Protein AF-F6G4R6-F1 (afdb_monomer_lite)

pLDDT: mean 83.13, std 18.15, range [35.03, 97.25]

Foldseek 3Di:
DDDDDDDQDDCPDDLQPDKWKWADVVQQKIWIQDNVVRFIWIAHAQGDIDDRDDPPDPVVVVRSVPTDIDDPVDVVVGHHHDPVVVPD

Structure (mmCIF, N/CA/C/O backbone):
data_AF-F6G4R6-F1
#
_entry.id   AF-F6G4R6-F1
#
loop_
_atom_site.group_PDB
_atom_site.id
_atom_site.type_symbol
_atom_site.label_atom_id
_atom_site.label_alt_id
_atom_site.label_comp_id
_atom_site.label_asym_id
_atom_site.label_entity_id
_atom_site.label_seq_id
_atom_site.pdbx_PDB_ins_code
_atom_site.Cartn_x
_atom_site.Cartn_y
_atom_site.Cartn_z
_atom_site.occupancy
_atom_site.B_iso_or_equiv
_atom_site.auth_seq_id
_atom_site.auth_comp_id
_atom_site.auth_asym_id
_atom_site.auth_atom_id
_atom_site.pdbx_PDB_model_num
ATOM 1 N N . MET A 1 1 ? 16.723 -3.234 32.628 1.00 35.03 1 MET A N 1
ATOM 2 C CA . MET A 1 1 ? 17.141 -3.648 31.273 1.00 35.03 1 MET A CA 1
ATOM 3 C C . MET A 1 1 ? 15.880 -3.986 30.491 1.00 35.03 1 MET A C 1
ATOM 5 O O . MET A 1 1 ? 15.347 -5.068 30.683 1.00 35.03 1 MET A O 1
ATOM 9 N N . ALA A 1 2 ? 15.332 -3.048 29.718 1.00 37.59 2 ALA A N 1
ATOM 10 C CA . ALA A 1 2 ? 14.183 -3.326 28.855 1.00 37.59 2 ALA A CA 1
ATOM 11 C C . ALA A 1 2 ? 14.720 -3.631 27.453 1.00 37.59 2 ALA A C 1
ATOM 13 O O . ALA A 1 2 ? 15.226 -2.740 26.776 1.00 37.59 2 ALA A O 1
ATOM 14 N N . GLY A 1 3 ? 14.693 -4.909 27.073 1.00 38.81 3 GLY A N 1
ATOM 15 C CA . GLY A 1 3 ? 15.008 -5.350 25.719 1.00 38.81 3 GLY A CA 1
ATOM 16 C C . GLY A 1 3 ? 13.876 -4.947 24.783 1.00 38.81 3 GLY A C 1
ATOM 17 O O . GLY A 1 3 ? 12.724 -5.309 25.009 1.00 38.81 3 GLY A O 1
ATOM 18 N N . ILE A 1 4 ? 14.205 -4.166 23.759 1.00 44.56 4 ILE A N 1
ATOM 19 C CA . ILE A 1 4 ? 13.278 -3.764 22.704 1.00 44.56 4 ILE A CA 1
ATOM 20 C C . ILE A 1 4 ? 13.041 -5.003 21.838 1.00 44.56 4 ILE A C 1
ATOM 22 O O . ILE A 1 4 ? 13.936 -5.448 21.122 1.00 44.56 4 ILE A O 1
ATOM 26 N N . LEU A 1 5 ? 11.855 -5.596 21.963 1.00 38.75 5 LEU A N 1
ATOM 27 C CA . LEU A 1 5 ? 11.434 -6.720 21.138 1.00 38.75 5 LEU A CA 1
ATOM 28 C C . LEU A 1 5 ? 11.229 -6.234 19.704 1.00 38.75 5 LEU A C 1
ATOM 30 O O . LEU A 1 5 ? 10.315 -5.468 19.407 1.00 38.75 5 LEU A O 1
ATOM 34 N N . THR A 1 6 ? 12.093 -6.710 18.818 1.00 51.41 6 THR A N 1
ATOM 35 C CA . THR A 1 6 ? 11.907 -6.707 17.371 1.00 51.41 6 THR A CA 1
ATOM 36 C C . THR A 1 6 ? 10.653 -7.532 17.069 1.00 51.41 6 THR A C 1
ATOM 38 O O . THR A 1 6 ? 10.662 -8.750 17.225 1.00 51.41 6 THR A O 1
ATOM 41 N N . MET A 1 7 ? 9.548 -6.889 16.691 1.00 43.81 7 MET A N 1
ATOM 42 C CA . MET A 1 7 ? 8.336 -7.587 16.257 1.00 43.81 7 MET A CA 1
ATOM 43 C C . MET A 1 7 ? 7.811 -6.941 14.983 1.00 43.81 7 MET A C 1
ATOM 45 O O . MET A 1 7 ? 7.408 -5.780 14.989 1.00 43.81 7 MET A O 1
ATOM 49 N N . GLY A 1 8 ? 7.829 -7.722 13.898 1.00 46.72 8 GLY A N 1
ATOM 50 C CA . GLY A 1 8 ? 7.167 -7.392 12.642 1.00 46.72 8 GLY A CA 1
ATOM 51 C C . GLY A 1 8 ? 5.714 -6.983 12.871 1.00 46.72 8 GLY A C 1
ATOM 52 O O . GLY A 1 8 ? 5.103 -7.348 13.881 1.00 46.72 8 GLY A O 1
ATOM 53 N N . ILE A 1 9 ? 5.190 -6.186 11.942 1.00 49.88 9 ILE A N 1
ATOM 54 C CA . ILE A 1 9 ? 3.886 -5.531 12.043 1.00 49.88 9 ILE A CA 1
ATOM 55 C C . ILE A 1 9 ? 2.812 -6.555 12.453 1.00 49.88 9 ILE A C 1
ATOM 57 O O . ILE A 1 9 ? 2.377 -7.399 11.672 1.00 49.88 9 ILE A O 1
ATOM 61 N N . ASN A 1 10 ? 2.392 -6.496 13.719 1.00 54.72 10 ASN A N 1
ATOM 62 C CA . ASN A 1 10 ? 1.334 -7.341 14.255 1.00 54.72 10 ASN A CA 1
ATOM 63 C C . ASN A 1 10 ? -0.008 -6.850 13.689 1.00 54.72 10 ASN A C 1
ATOM 65 O O . ASN A 1 10 ? -0.419 -5.722 13.963 1.00 54.72 10 ASN A O 1
ATOM 69 N N . LYS A 1 11 ? -0.716 -7.707 12.939 1.00 54.34 11 LYS A N 1
ATOM 70 C CA . LYS A 1 11 ? -2.017 -7.426 12.289 1.00 54.34 11 LYS A CA 1
ATOM 71 C C . LYS A 1 11 ? -3.164 -7.006 13.241 1.00 54.34 11 LYS A C 1
ATOM 73 O O . LYS A 1 11 ? -4.272 -6.776 12.776 1.00 54.34 11 LYS A O 1
ATOM 78 N N . GLY A 1 12 ? -2.945 -6.934 14.556 1.00 59.78 12 GLY A N 1
ATOM 79 C CA . GLY A 1 12 ? -3.995 -6.755 15.569 1.00 59.78 12 GLY A CA 1
ATOM 80 C C . GLY A 1 12 ? -4.404 -5.300 15.831 1.00 59.78 12 GLY A C 1
ATOM 81 O O . GLY A 1 12 ? -5.420 -4.823 15.325 1.00 59.78 12 GLY A O 1
ATOM 82 N N . GLU A 1 13 ? -3.649 -4.584 16.670 1.00 62.50 13 GLU A N 1
ATOM 83 C CA . GLU A 1 13 ? -4.096 -3.275 17.176 1.00 62.50 13 GLU A CA 1
ATOM 84 C C . GLU A 1 13 ? -3.972 -2.134 16.158 1.00 62.50 13 GLU A C 1
ATOM 86 O O . GLU A 1 13 ? -4.876 -1.305 16.079 1.00 62.50 13 GLU A O 1
ATOM 91 N N . ARG A 1 14 ? -2.899 -2.081 15.354 1.00 69.88 14 ARG A N 1
ATOM 92 C CA . ARG A 1 14 ? -2.675 -0.958 14.416 1.00 69.88 14 ARG A CA 1
ATOM 93 C C . ARG A 1 14 ? -3.647 -0.972 13.238 1.00 69.88 14 ARG A C 1
ATOM 95 O O . ARG A 1 14 ? -4.283 0.039 12.972 1.00 69.88 14 ARG A O 1
ATOM 102 N N . PHE A 1 15 ? -3.897 -2.143 12.647 1.00 70.19 15 PHE A N 1
ATOM 103 C CA . PHE A 1 15 ? -4.897 -2.333 11.579 1.00 70.19 15 PHE A CA 1
ATOM 104 C C . PHE A 1 15 ? -6.329 -1.979 12.015 1.00 70.19 15 PHE A C 1
ATOM 106 O O . PHE A 1 15 ? -7.230 -1.834 11.183 1.00 70.19 15 PHE A O 1
ATOM 113 N N . SER A 1 16 ? -6.566 -1.877 13.324 1.00 74.56 16 SER A N 1
ATOM 114 C CA . SER A 1 16 ? -7.851 -1.477 13.887 1.00 74.56 16 SER A CA 1
ATOM 115 C C . SER A 1 16 ? -7.945 0.015 14.205 1.00 74.56 16 SER A C 1
ATOM 117 O O . SER A 1 16 ? -9.057 0.489 14.420 1.00 74.56 16 SER A O 1
ATOM 119 N N . ARG A 1 17 ? -6.821 0.742 14.227 1.00 82.62 17 ARG A N 1
ATOM 120 C CA . ARG A 1 17 ? -6.731 2.137 14.687 1.00 82.62 17 ARG A CA 1
ATOM 121 C C . ARG A 1 17 ? -6.366 3.134 13.593 1.00 82.62 17 ARG A C 1
ATOM 123 O O . ARG A 1 17 ? -6.725 4.297 13.727 1.00 82.62 17 ARG A O 1
ATOM 130 N N . GLU A 1 18 ? -5.645 2.707 12.562 1.00 88.19 18 GLU A N 1
ATOM 131 C CA . GLU A 1 18 ? -5.144 3.607 11.524 1.00 88.19 18 GLU A CA 1
ATOM 132 C C . GLU A 1 18 ? -5.002 2.918 10.167 1.00 88.19 18 GLU A C 1
ATOM 134 O O . GLU A 1 18 ? -4.901 1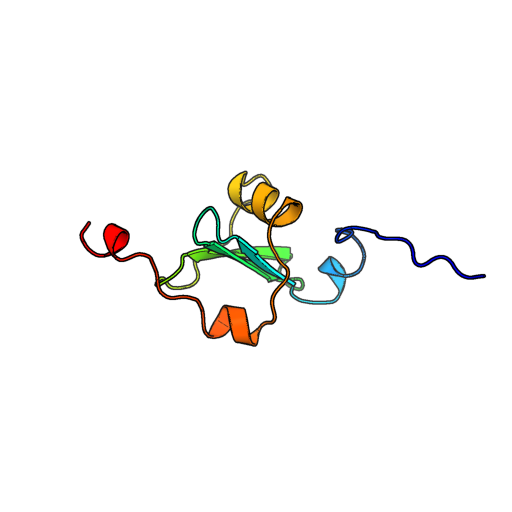.690 10.072 1.00 88.19 18 GLU A O 1
ATOM 139 N N . ASP A 1 19 ? -4.978 3.737 9.116 1.00 92.88 19 ASP A N 1
ATOM 140 C CA . ASP A 1 19 ? -4.661 3.277 7.771 1.00 92.88 19 ASP A CA 1
ATOM 141 C C . ASP A 1 19 ? -3.190 2.886 7.681 1.00 92.88 19 ASP A C 1
ATOM 143 O O . ASP A 1 19 ? -2.318 3.569 8.218 1.00 92.88 19 ASP A O 1
ATOM 147 N N . ILE A 1 20 ? -2.914 1.809 6.951 1.00 92.56 20 ILE A N 1
ATOM 148 C CA . ILE A 1 20 ? -1.553 1.299 6.776 1.00 92.56 20 ILE A CA 1
ATOM 149 C C . ILE A 1 20 ? -1.207 1.351 5.302 1.00 92.56 20 ILE A C 1
ATOM 151 O O . ILE A 1 20 ? -1.988 0.915 4.457 1.00 92.56 20 ILE A O 1
ATOM 155 N N . TYR A 1 21 ? -0.026 1.868 4.998 1.00 95.88 21 TYR A N 1
ATOM 156 C CA . TYR A 1 21 ? 0.456 2.024 3.638 1.00 95.88 21 TYR A CA 1
ATOM 157 C C . TYR A 1 21 ? 1.722 1.196 3.483 1.00 95.88 21 TYR A C 1
ATOM 159 O O . TYR A 1 21 ? 2.616 1.263 4.321 1.00 95.88 21 TYR A O 1
ATOM 167 N N . ILE A 1 22 ? 1.776 0.386 2.435 1.00 95.69 22 ILE A N 1
ATOM 168 C CA . ILE A 1 22 ? 2.856 -0.570 2.206 1.00 95.69 22 ILE A CA 1
ATOM 169 C C . ILE A 1 22 ? 3.379 -0.355 0.800 1.00 95.69 22 ILE A C 1
ATOM 171 O O . ILE A 1 22 ? 2.600 -0.262 -0.147 1.00 95.69 22 ILE A O 1
ATOM 175 N N . ASP A 1 23 ? 4.691 -0.300 0.666 1.00 96.44 23 ASP A N 1
ATOM 176 C CA . ASP A 1 23 ? 5.398 -0.315 -0.595 1.00 96.44 23 ASP A CA 1
ATOM 177 C C . ASP A 1 23 ? 6.036 -1.683 -0.817 1.00 96.44 23 ASP A C 1
ATOM 179 O O . ASP A 1 23 ? 6.722 -2.213 0.053 1.00 96.44 23 ASP A O 1
ATOM 183 N N . TYR A 1 24 ? 5.812 -2.267 -1.988 1.00 96.06 24 TYR A N 1
ATOM 184 C CA . TYR A 1 24 ? 6.404 -3.535 -2.378 1.00 96.06 24 TYR A CA 1
ATOM 185 C C . TYR A 1 24 ? 7.121 -3.372 -3.724 1.00 96.06 24 TYR A C 1
ATOM 187 O O . TYR A 1 24 ? 6.534 -3.609 -4.785 1.00 96.06 24 TYR A O 1
ATOM 195 N N . PRO A 1 25 ? 8.396 -2.935 -3.698 1.00 93.50 25 PRO A N 1
ATOM 196 C CA . PRO A 1 25 ? 9.130 -2.563 -4.905 1.00 93.50 25 PRO A CA 1
ATOM 197 C C . PRO A 1 25 ? 9.441 -3.747 -5.822 1.00 93.50 25 PRO A C 1
ATOM 199 O O . PRO A 1 25 ? 9.622 -3.533 -7.014 1.00 93.50 25 PRO A O 1
ATOM 202 N N . PHE A 1 26 ? 9.473 -4.979 -5.297 1.00 90.25 26 PHE A N 1
ATOM 203 C CA . PHE A 1 26 ? 9.718 -6.186 -6.098 1.00 90.25 26 PHE A CA 1
ATOM 204 C C . PHE A 1 26 ? 8.668 -6.375 -7.206 1.00 90.25 26 PHE A C 1
ATOM 206 O O . PHE A 1 26 ? 9.018 -6.720 -8.327 1.00 90.25 26 PHE A O 1
ATOM 213 N N . GLU A 1 27 ? 7.403 -6.071 -6.909 1.00 93.75 27 GLU A N 1
ATOM 214 C CA . GLU A 1 27 ? 6.277 -6.148 -7.856 1.00 93.75 27 GLU A CA 1
ATOM 215 C C . GLU A 1 27 ? 5.792 -4.756 -8.298 1.00 93.75 27 GLU A C 1
ATOM 217 O O . GLU A 1 27 ? 4.704 -4.613 -8.860 1.00 93.75 27 GLU A O 1
ATOM 222 N N . GLU A 1 28 ? 6.586 -3.714 -8.013 1.00 95.56 28 GLU A N 1
ATOM 223 C CA . GLU A 1 28 ? 6.289 -2.309 -8.321 1.00 95.56 28 GLU A CA 1
ATOM 224 C C . GLU A 1 28 ? 4.870 -1.884 -7.906 1.00 95.56 28 GLU A C 1
ATOM 226 O O . GLU A 1 28 ? 4.110 -1.279 -8.671 1.00 95.56 28 GLU A O 1
ATOM 231 N N . VAL A 1 29 ? 4.482 -2.233 -6.679 1.00 96.06 29 VAL A N 1
ATOM 232 C CA . VAL A 1 29 ? 3.111 -2.069 -6.198 1.00 96.06 29 VAL A CA 1
ATOM 233 C C . VAL A 1 29 ? 3.072 -1.494 -4.793 1.00 96.06 29 VAL A C 1
ATOM 235 O O . VAL A 1 29 ? 3.876 -1.837 -3.935 1.00 96.06 29 VAL A O 1
ATOM 238 N N . MET A 1 30 ? 2.098 -0.629 -4.542 1.00 97.25 30 MET A N 1
ATOM 239 C CA . MET A 1 30 ? 1.769 -0.121 -3.219 1.00 97.25 30 MET A CA 1
ATOM 240 C C . MET A 1 30 ? 0.399 -0.630 -2.782 1.00 97.25 30 MET A C 1
ATOM 242 O O . MET A 1 30 ? -0.501 -0.811 -3.606 1.00 97.25 30 MET A O 1
ATOM 246 N N . PHE A 1 31 ? 0.210 -0.789 -1.478 1.00 96.69 31 PHE A N 1
ATOM 247 C CA . PHE A 1 31 ? -1.069 -1.133 -0.875 1.00 96.69 31 PHE A CA 1
ATOM 248 C C . PHE A 1 31 ? -1.473 -0.124 0.191 1.00 96.69 31 PHE A C 1
ATOM 250 O O . PHE A 1 31 ? -0.633 0.413 0.909 1.00 96.69 31 PHE A O 1
ATOM 257 N N . ARG A 1 32 ? -2.782 0.081 0.317 1.00 96.19 32 ARG A N 1
ATOM 258 C CA . ARG A 1 32 ? -3.408 0.823 1.407 1.00 96.19 32 ARG A CA 1
ATOM 259 C C . ARG A 1 32 ? -4.419 -0.071 2.101 1.00 96.19 32 ARG A C 1
ATOM 261 O O . ARG A 1 32 ? -5.345 -0.564 1.467 1.00 96.19 32 ARG A O 1
ATOM 268 N N . TRP A 1 33 ? -4.258 -0.260 3.397 1.00 94.56 33 TRP A N 1
ATOM 269 C CA . TRP A 1 33 ? -5.280 -0.811 4.270 1.00 94.56 33 TRP A CA 1
ATOM 270 C C . TRP A 1 33 ? -6.138 0.327 4.812 1.00 94.56 33 TRP A C 1
ATOM 272 O O . TRP A 1 33 ? -5.625 1.219 5.483 1.00 94.56 33 TRP A O 1
ATOM 282 N N . ASP A 1 34 ? -7.432 0.277 4.521 1.00 92.62 34 ASP A N 1
ATOM 283 C CA . ASP A 1 34 ? -8.443 1.152 5.094 1.00 92.62 34 ASP A CA 1
ATOM 284 C C . ASP A 1 34 ? -8.993 0.520 6.373 1.00 92.62 34 ASP A C 1
ATOM 286 O O . ASP A 1 34 ? -9.683 -0.508 6.338 1.00 92.62 34 ASP A O 1
ATOM 290 N N . HIS A 1 35 ? -8.674 1.114 7.522 1.00 90.69 35 HIS A N 1
ATOM 291 C CA . HIS A 1 35 ? -9.081 0.547 8.806 1.00 90.69 35 HIS A CA 1
ATOM 292 C C . HIS A 1 35 ? -10.566 0.751 9.119 1.00 90.69 35 HIS A C 1
ATOM 294 O O . HIS A 1 35 ? -11.094 0.005 9.952 1.00 90.69 35 HIS A O 1
ATOM 300 N N . VAL A 1 36 ? -11.232 1.721 8.484 1.00 89.94 36 VAL A N 1
ATOM 301 C CA . VAL A 1 36 ? -12.660 2.001 8.679 1.00 89.94 36 VAL A CA 1
ATOM 302 C C . VAL A 1 36 ? -13.480 1.003 7.874 1.00 89.94 36 VAL A C 1
ATOM 304 O O . VAL A 1 36 ? -14.364 0.342 8.416 1.00 89.94 36 VAL A O 1
ATOM 307 N N . GLU A 1 37 ? -13.146 0.835 6.595 1.00 90.19 37 GLU A N 1
ATOM 308 C CA . GLU A 1 37 ? -13.864 -0.070 5.696 1.00 90.19 37 GLU A CA 1
ATOM 309 C C . GLU A 1 37 ? -13.415 -1.531 5.807 1.00 90.19 37 GLU A C 1
ATOM 311 O O . GLU A 1 37 ? -14.086 -2.420 5.280 1.00 90.19 37 GLU A O 1
ATOM 316 N N . LYS A 1 38 ? -12.279 -1.786 6.469 1.00 89.44 38 LYS A N 1
ATOM 317 C CA . LYS A 1 38 ? -11.626 -3.103 6.545 1.00 89.44 38 LYS A CA 1
ATOM 318 C C . LYS A 1 38 ? -11.319 -3.681 5.158 1.00 89.44 38 LYS A C 1
ATOM 320 O O . LYS A 1 38 ? -11.479 -4.883 4.916 1.00 89.44 38 LYS A O 1
ATOM 325 N N . LYS A 1 39 ? -10.872 -2.811 4.248 1.00 93.94 39 LYS A N 1
ATOM 326 C CA . LYS A 1 39 ? -10.558 -3.135 2.850 1.00 93.94 39 LYS A CA 1
ATOM 327 C C . LYS A 1 39 ? -9.126 -2.765 2.514 1.00 93.94 39 LYS A C 1
ATOM 329 O O . LYS A 1 39 ? -8.604 -1.760 2.982 1.00 93.94 39 LYS A O 1
ATOM 334 N N . ALA A 1 40 ? -8.516 -3.563 1.648 1.00 94.00 40 ALA A N 1
ATOM 335 C CA . ALA A 1 40 ? -7.226 -3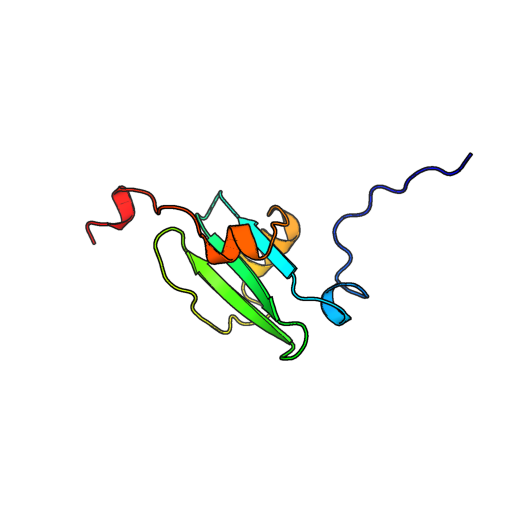.252 1.063 1.00 94.00 40 ALA A CA 1
ATOM 336 C C . ALA A 1 40 ? -7.411 -2.712 -0.359 1.00 94.00 40 ALA A C 1
ATOM 338 O O . ALA A 1 40 ? -8.227 -3.217 -1.129 1.00 94.00 40 ALA A O 1
ATOM 339 N N . TYR A 1 41 ? -6.631 -1.704 -0.713 1.00 96.44 41 TYR A N 1
ATOM 340 C CA . TYR A 1 41 ? -6.556 -1.104 -2.038 1.00 96.44 41 TYR A CA 1
ATOM 341 C C . TYR A 1 41 ? -5.124 -1.217 -2.554 1.00 96.44 41 TYR A C 1
ATOM 343 O O . TYR A 1 41 ? -4.181 -1.307 -1.770 1.00 96.44 41 TYR A O 1
ATOM 351 N N . ARG A 1 42 ? -4.963 -1.244 -3.875 1.00 95.94 42 ARG A N 1
ATOM 352 C CA . ARG A 1 42 ? -3.690 -1.472 -4.557 1.00 95.94 42 ARG A CA 1
ATOM 353 C C . ARG A 1 42 ? -3.424 -0.373 -5.572 1.00 95.94 42 ARG A C 1
ATOM 355 O O . ARG A 1 42 ? -4.288 -0.060 -6.385 1.00 95.94 42 ARG A O 1
ATOM 362 N N . LYS A 1 43 ? -2.198 0.125 -5.618 1.00 96.44 43 LYS A N 1
ATOM 363 C CA . LYS A 1 43 ? -1.730 1.112 -6.589 1.00 96.44 43 LYS A CA 1
ATOM 364 C C . LYS A 1 43 ? -0.406 0.639 -7.182 1.00 96.44 43 LYS A C 1
ATOM 366 O O . LYS A 1 43 ? 0.611 0.673 -6.497 1.00 96.44 43 LYS A O 1
ATOM 371 N N . PHE A 1 44 ? -0.409 0.184 -8.434 1.00 95.81 44 PHE A N 1
ATOM 372 C CA . PHE A 1 44 ? 0.847 -0.063 -9.146 1.00 95.81 44 PHE A CA 1
ATOM 373 C C . PHE A 1 44 ? 1.585 1.253 -9.384 1.00 95.81 44 PHE A C 1
ATOM 375 O O . PHE A 1 44 ? 0.980 2.328 -9.454 1.00 95.81 44 PHE A O 1
ATOM 382 N N . TYR A 1 45 ? 2.905 1.181 -9.494 1.00 94.88 45 TYR A N 1
ATOM 383 C CA . TYR A 1 45 ? 3.713 2.350 -9.799 1.00 94.88 45 TYR A CA 1
ATOM 384 C C . TYR A 1 45 ? 3.297 2.939 -11.155 1.00 94.88 45 TYR A C 1
ATOM 386 O O . TYR A 1 45 ? 3.102 2.228 -12.135 1.00 94.88 45 TYR A O 1
ATOM 394 N N . GLY A 1 46 ? 3.146 4.261 -11.214 1.00 93.44 46 GLY A N 1
ATOM 395 C CA . GLY A 1 46 ? 2.668 4.986 -12.392 1.00 93.44 46 GLY A CA 1
ATOM 396 C C . GLY A 1 46 ? 1.160 4.894 -12.639 1.00 93.44 46 GLY A C 1
ATOM 397 O O . GLY A 1 46 ? 0.659 5.596 -13.515 1.00 93.44 46 GLY A O 1
ATOM 398 N N . GLU A 1 47 ? 0.429 4.095 -11.863 1.00 93.81 47 GLU A N 1
ATOM 399 C CA . GLU A 1 47 ? -1.010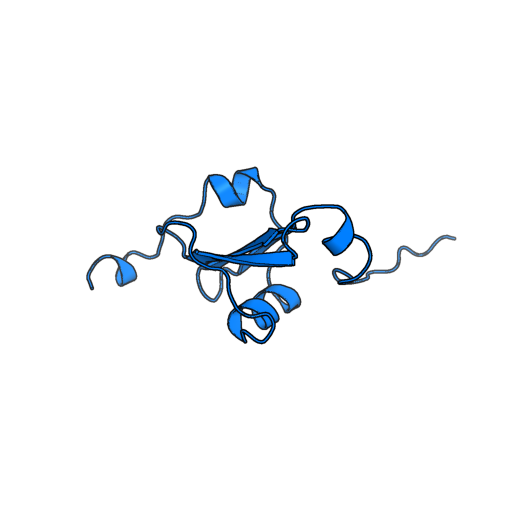 3.903 -12.015 1.00 93.81 47 GLU A CA 1
ATOM 400 C C . GLU A 1 47 ? -1.814 4.579 -10.891 1.00 93.81 47 GLU A C 1
ATOM 402 O O . GLU A 1 47 ? -1.288 5.096 -9.897 1.00 93.81 47 GLU A O 1
ATOM 407 N N . ARG A 1 48 ? -3.138 4.603 -11.068 1.00 93.25 48 ARG A N 1
ATOM 408 C CA . ARG A 1 48 ? -4.083 5.040 -10.034 1.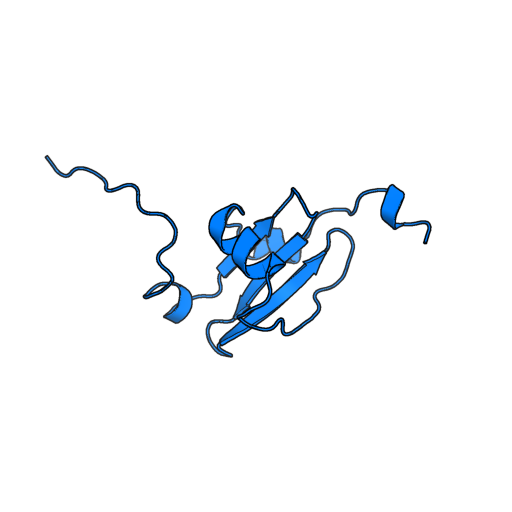00 93.25 48 ARG A CA 1
ATOM 409 C C . ARG A 1 48 ? -4.389 3.891 -9.071 1.00 93.25 48 ARG A C 1
ATOM 411 O O . ARG A 1 48 ? -4.203 2.723 -9.394 1.00 93.25 48 ARG A O 1
ATOM 418 N N . GLU A 1 49 ? -4.875 4.240 -7.882 1.00 95.69 49 GLU A N 1
ATOM 419 C CA . GLU A 1 49 ? -5.392 3.252 -6.932 1.00 95.69 49 GLU A CA 1
ATOM 420 C C . GLU A 1 49 ? -6.549 2.452 -7.562 1.00 95.69 49 GLU A C 1
ATOM 422 O O . GLU A 1 49 ? -7.396 2.997 -8.270 1.00 95.69 49 GLU A O 1
ATOM 427 N N . SER A 1 50 ? -6.560 1.151 -7.294 1.00 93.62 50 SER A N 1
ATOM 428 C CA . SER A 1 50 ? -7.515 0.156 -7.771 1.00 93.62 50 SER A CA 1
ATOM 429 C C . SER A 1 50 ? -7.882 -0.791 -6.626 1.00 93.62 50 SER A C 1
ATOM 431 O O . SER A 1 50 ? -7.087 -1.021 -5.713 1.00 93.62 50 SER A O 1
ATOM 433 N N . GLY A 1 51 ? -9.087 -1.354 -6.647 1.00 91.19 51 GLY A N 1
ATOM 434 C CA . GLY A 1 51 ? -9.548 -2.260 -5.597 1.00 91.19 51 GLY A CA 1
ATOM 435 C C . GLY A 1 51 ? -11.051 -2.158 -5.334 1.00 91.19 51 GLY A C 1
ATOM 436 O O . GLY A 1 51 ? -11.760 -1.525 -6.120 1.00 91.19 51 GLY A O 1
ATOM 437 N N . PRO A 1 52 ? -11.538 -2.773 -4.239 1.00 94.19 52 PRO A N 1
ATOM 438 C CA . PRO A 1 52 ? -10.763 -3.431 -3.177 1.00 94.19 52 PRO A CA 1
ATOM 439 C C . PRO A 1 52 ? -10.132 -4.764 -3.610 1.00 94.19 52 PRO A C 1
ATOM 441 O O . PRO A 1 52 ? -10.672 -5.465 -4.464 1.00 94.19 52 PRO A O 1
ATOM 444 N N . VAL A 1 53 ? -8.995 -5.124 -3.011 1.00 93.31 53 VAL A N 1
ATOM 445 C CA . VAL A 1 53 ? -8.386 -6.450 -3.177 1.00 93.31 53 VAL A CA 1
ATOM 446 C C . VAL A 1 53 ? -8.900 -7.418 -2.100 1.00 93.31 53 VAL A C 1
ATOM 448 O O . VAL A 1 53 ? -9.078 -7.011 -0.947 1.00 93.31 53 VAL A O 1
ATOM 451 N N . PRO A 1 54 ? -9.146 -8.693 -2.449 1.00 90.38 54 PRO A N 1
ATOM 452 C CA . PRO A 1 54 ? -9.497 -9.727 -1.479 1.00 90.38 54 PRO A CA 1
ATOM 453 C C . PRO A 1 54 ? -8.421 -9.926 -0.403 1.00 90.38 54 PRO A C 1
ATOM 455 O O . PRO A 1 54 ? -7.229 -9.766 -0.660 1.00 90.38 54 PRO A O 1
ATOM 458 N N . HIS A 1 55 ? -8.834 -10.333 0.799 1.00 82.56 55 HIS A N 1
ATOM 459 C CA . HIS A 1 55 ? -7.924 -10.610 1.924 1.00 82.56 55 HIS A CA 1
ATOM 460 C C . HIS A 1 55 ? -6.974 -11.791 1.670 1.00 82.56 55 HIS A C 1
ATOM 462 O O . HIS A 1 55 ? -5.873 -11.842 2.218 1.00 82.56 55 HIS A O 1
ATOM 468 N N . ASP A 1 56 ? -7.390 -12.738 0.834 1.00 86.50 56 ASP A N 1
ATOM 469 C CA . ASP A 1 56 ? -6.619 -13.903 0.397 1.00 86.50 56 ASP A CA 1
ATOM 470 C C . ASP A 1 56 ? -5.746 -13.615 -0.835 1.00 86.50 56 ASP A C 1
ATOM 472 O O . ASP A 1 56 ? -5.089 -14.514 -1.354 1.00 86.50 56 ASP A O 1
ATOM 476 N N . ASN A 1 57 ? -5.679 -12.361 -1.294 1.00 91.94 57 ASN A N 1
ATOM 477 C CA . ASN A 1 57 ? -4.824 -11.987 -2.410 1.00 91.94 57 ASN A CA 1
ATOM 478 C C . ASN A 1 57 ? -3.346 -12.270 -2.079 1.00 91.94 57 ASN A C 1
ATOM 480 O O . ASN A 1 57 ? -2.799 -11.731 -1.113 1.00 91.94 57 ASN A O 1
ATOM 484 N N . ASN A 1 58 ? -2.700 -13.116 -2.888 1.00 93.56 58 ASN A N 1
ATOM 485 C CA . ASN A 1 58 ? -1.311 -13.532 -2.669 1.00 93.56 58 ASN A CA 1
ATOM 486 C C . ASN A 1 58 ? -0.353 -12.337 -2.644 1.00 93.56 58 ASN A C 1
ATOM 488 O O . ASN A 1 58 ? 0.395 -12.192 -1.684 1.00 93.56 58 ASN A O 1
ATOM 492 N N . LEU A 1 59 ? -0.463 -11.434 -3.624 1.00 93.50 59 LEU A N 1
ATOM 493 C CA . LEU A 1 59 ? 0.399 -10.257 -3.741 1.00 93.50 59 LEU A CA 1
ATOM 494 C C . LEU A 1 59 ? 0.280 -9.330 -2.522 1.00 93.50 59 LEU A C 1
ATOM 496 O O . LEU A 1 59 ? 1.278 -8.833 -2.009 1.00 93.50 59 LEU A O 1
ATOM 500 N N . TYR A 1 60 ? -0.940 -9.127 -2.020 1.00 92.69 60 TYR A N 1
ATOM 501 C CA . TYR A 1 60 ? -1.163 -8.359 -0.796 1.00 92.69 60 TYR A CA 1
ATOM 502 C C . TYR A 1 60 ? -0.552 -9.047 0.431 1.00 92.69 60 TYR A C 1
ATOM 504 O O . TYR A 1 60 ? 0.081 -8.399 1.262 1.00 92.69 60 TYR A O 1
ATOM 512 N N . ASN A 1 61 ? -0.706 -10.368 0.548 1.00 92.31 61 ASN A N 1
ATOM 513 C CA . ASN A 1 61 ? -0.129 -11.130 1.652 1.00 92.31 61 ASN A CA 1
ATOM 514 C C . ASN A 1 61 ? 1.404 -11.183 1.609 1.00 92.31 61 ASN A C 1
ATOM 516 O O . ASN A 1 61 ? 2.026 -11.206 2.670 1.00 92.31 61 ASN A O 1
ATOM 520 N N . GLU A 1 62 ? 2.012 -11.180 0.425 1.00 93.75 62 GLU A N 1
ATOM 521 C CA . GLU A 1 62 ? 3.461 -11.052 0.250 1.00 93.75 62 GLU A CA 1
ATOM 522 C C . GLU A 1 62 ? 3.938 -9.648 0.620 1.00 93.75 62 GLU A C 1
ATOM 524 O O . GLU A 1 62 ? 4.827 -9.516 1.459 1.00 93.75 62 GLU A O 1
ATOM 529 N N . ALA A 1 63 ? 3.275 -8.598 0.126 1.00 93.25 63 ALA A N 1
ATOM 530 C CA . ALA A 1 63 ? 3.574 -7.219 0.512 1.00 93.25 63 ALA A CA 1
ATOM 531 C C . ALA A 1 63 ? 3.466 -7.004 2.032 1.00 93.25 63 ALA A C 1
ATOM 533 O O . ALA A 1 63 ? 4.310 -6.348 2.628 1.00 93.25 63 ALA A O 1
ATOM 534 N N . LEU A 1 64 ? 2.489 -7.622 2.701 1.00 90.25 64 LEU A N 1
ATOM 535 C CA . LEU A 1 64 ? 2.382 -7.588 4.165 1.00 90.25 64 LEU A CA 1
ATOM 536 C C . LEU A 1 64 ? 3.544 -8.281 4.898 1.00 90.25 64 LEU A C 1
ATOM 538 O O . LEU A 1 64 ? 3.783 -7.976 6.065 1.00 90.25 64 LEU A O 1
ATOM 542 N N . ARG A 1 65 ? 4.214 -9.254 4.268 1.00 90.44 65 ARG A N 1
ATOM 543 C CA . ARG A 1 65 ? 5.310 -10.032 4.872 1.00 90.44 65 ARG A CA 1
ATOM 544 C C . ARG A 1 65 ? 6.686 -9.444 4.580 1.00 90.44 65 ARG A C 1
ATOM 546 O O . ARG A 1 65 ? 7.569 -9.576 5.421 1.00 90.44 65 ARG A O 1
ATOM 553 N N . SER A 1 66 ? 6.872 -8.864 3.397 1.00 90.19 66 SER A N 1
ATOM 554 C CA . SER A 1 66 ? 8.183 -8.437 2.889 1.00 90.19 66 SER A CA 1
ATOM 555 C C . SER A 1 66 ? 8.222 -7.017 2.330 1.00 90.19 66 SER A C 1
ATOM 557 O O . SER A 1 66 ? 9.279 -6.589 1.880 1.00 90.19 66 SER A O 1
ATOM 559 N N . GLY A 1 67 ? 7.091 -6.316 2.285 1.00 93.12 67 GLY A N 1
ATOM 560 C CA . GLY A 1 67 ? 7.039 -4.912 1.893 1.00 93.12 67 GLY A CA 1
ATOM 561 C C . GLY A 1 67 ? 7.446 -3.979 3.030 1.00 93.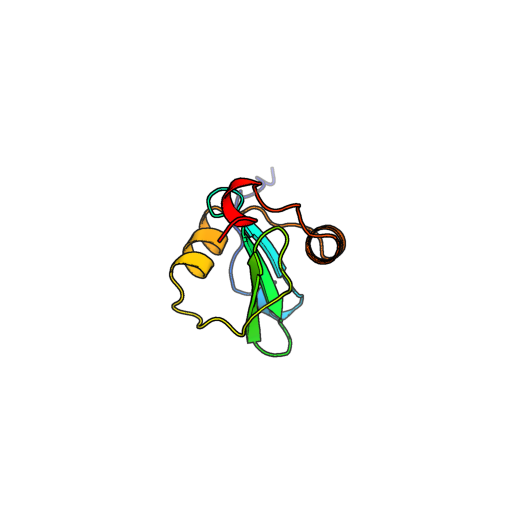12 67 GLY A C 1
ATOM 562 O O . GLY A 1 67 ? 7.498 -4.367 4.199 1.00 93.12 67 GLY A O 1
ATOM 563 N N . ASP A 1 68 ? 7.695 -2.729 2.663 1.00 94.38 68 ASP A N 1
ATOM 564 C CA . ASP A 1 68 ? 8.080 -1.659 3.571 1.00 94.38 68 ASP A CA 1
ATOM 565 C C . ASP A 1 68 ? 6.859 -0.806 3.926 1.00 94.38 68 ASP A C 1
ATOM 567 O O . ASP A 1 68 ? 6.106 -0.382 3.049 1.00 94.38 68 ASP A O 1
ATOM 571 N N . GLU A 1 69 ? 6.649 -0.521 5.211 1.00 94.44 69 GLU A N 1
ATOM 572 C CA . GLU A 1 69 ? 5.631 0.451 5.618 1.00 94.44 69 GLU A CA 1
ATOM 573 C C . GLU A 1 69 ? 6.065 1.858 5.184 1.00 94.44 69 GLU A C 1
ATOM 575 O O . GLU A 1 69 ? 7.187 2.292 5.450 1.00 94.44 69 GLU A O 1
ATOM 580 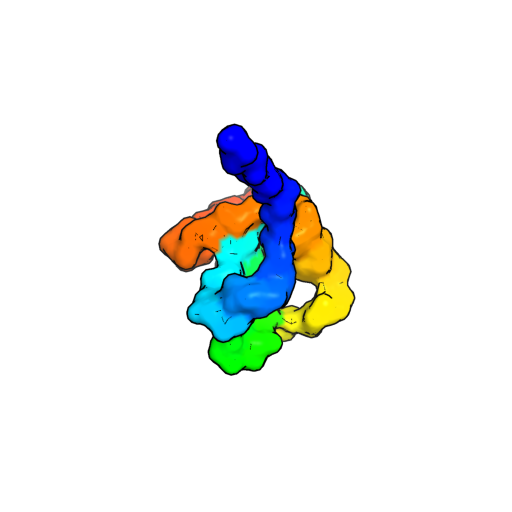N N . ILE A 1 70 ? 5.167 2.580 4.519 1.00 95.38 70 ILE A N 1
ATOM 581 C CA . ILE A 1 70 ? 5.394 3.947 4.047 1.00 95.38 70 ILE A CA 1
ATOM 582 C C . ILE A 1 70 ? 4.374 4.904 4.655 1.00 95.38 70 ILE A C 1
ATOM 584 O O . ILE A 1 70 ? 3.384 4.501 5.262 1.00 95.38 70 ILE A O 1
ATOM 588 N N . THR A 1 71 ? 4.594 6.204 4.476 1.00 94.31 71 THR A N 1
ATOM 589 C CA . THR A 1 71 ? 3.617 7.206 4.901 1.00 94.31 71 THR A CA 1
ATOM 590 C C . THR A 1 71 ? 2.492 7.362 3.878 1.00 94.31 71 THR A C 1
ATOM 592 O O . THR A 1 71 ? 2.626 7.021 2.694 1.00 94.31 71 THR A O 1
ATOM 595 N N . ARG A 1 72 ? 1.381 7.961 4.316 1.00 95.06 72 ARG A N 1
ATOM 596 C CA . ARG A 1 72 ? 0.273 8.342 3.433 1.00 95.06 72 ARG A CA 1
ATOM 597 C C . ARG A 1 72 ? 0.730 9.263 2.303 1.00 95.06 72 ARG A C 1
ATOM 599 O O . ARG A 1 72 ? 0.246 9.146 1.177 1.00 95.06 72 ARG A O 1
ATOM 606 N N . GLU A 1 73 ? 1.643 10.186 2.585 1.00 96.38 73 GLU A N 1
ATOM 607 C CA . GLU A 1 73 ? 2.168 11.152 1.617 1.00 96.38 73 GLU A CA 1
ATOM 608 C C . GLU A 1 73 ? 2.969 10.443 0.524 1.00 96.38 73 GLU A C 1
ATOM 610 O O . GLU A 1 73 ? 2.785 10.741 -0.659 1.00 96.38 73 GLU A O 1
ATOM 615 N N . ALA A 1 74 ? 3.796 9.459 0.897 1.00 95.50 74 ALA A N 1
ATOM 616 C CA . ALA A 1 74 ? 4.533 8.632 -0.054 1.00 95.50 74 ALA A CA 1
ATOM 617 C C . ALA A 1 74 ? 3.575 7.833 -0.954 1.00 95.50 74 ALA A C 1
ATOM 619 O O . ALA A 1 74 ? 3.722 7.843 -2.176 1.00 95.50 74 ALA A O 1
ATOM 620 N N . TYR A 1 75 ? 2.536 7.226 -0.375 1.00 96.00 75 TYR A N 1
ATOM 621 C CA . TYR A 1 75 ? 1.516 6.496 -1.133 1.00 96.00 75 TYR A CA 1
ATOM 622 C C . TYR A 1 75 ? 0.734 7.403 -2.095 1.00 96.00 75 TYR A C 1
ATOM 624 O O . TYR A 1 75 ? 0.497 7.066 -3.261 1.00 96.00 75 TYR A O 1
ATOM 632 N N . THR A 1 76 ? 0.352 8.589 -1.617 1.00 94.69 76 THR A N 1
ATOM 633 C CA . THR A 1 76 ? -0.399 9.583 -2.395 1.00 94.69 76 THR A CA 1
ATOM 634 C C . THR A 1 76 ? 0.434 10.080 -3.573 1.00 94.69 76 THR A C 1
ATOM 636 O O . THR A 1 76 ? -0.044 10.037 -4.708 1.00 94.69 76 THR A O 1
ATOM 639 N N . THR A 1 77 ? 1.697 10.442 -3.322 1.00 95.94 77 THR A N 1
ATOM 640 C CA . THR A 1 77 ? 2.675 10.820 -4.358 1.00 95.94 77 THR A CA 1
ATOM 641 C C . THR A 1 77 ? 2.846 9.691 -5.375 1.00 95.94 77 THR A C 1
ATOM 643 O O . THR A 1 77 ? 2.804 9.923 -6.581 1.00 95.94 77 THR A O 1
ATOM 646 N N . GLY A 1 78 ? 2.930 8.448 -4.893 1.00 94.12 78 GLY A N 1
ATOM 647 C CA . GLY A 1 78 ? 3.200 7.275 -5.714 1.00 94.12 78 GLY A CA 1
ATOM 648 C C . GLY A 1 78 ? 4.639 7.242 -6.228 1.00 94.12 78 GLY A C 1
ATOM 649 O O . GLY A 1 78 ? 5.444 8.139 -5.978 1.00 94.12 78 GLY A O 1
ATOM 650 N N . LYS A 1 79 ? 4.963 6.181 -6.965 1.00 93.31 79 LYS A N 1
ATOM 651 C CA . LYS A 1 79 ? 6.249 6.023 -7.650 1.00 93.31 79 LYS A CA 1
ATOM 652 C C . LYS A 1 79 ? 6.035 5.950 -9.158 1.00 93.31 79 LYS A C 1
ATOM 654 O O . LYS A 1 79 ? 4.970 5.500 -9.583 1.00 93.31 79 LYS A O 1
ATOM 659 N N . PRO A 1 80 ? 6.997 6.408 -9.974 1.00 90.88 80 PRO A N 1
ATOM 660 C CA . PRO A 1 80 ? 6.925 6.229 -11.416 1.00 90.88 80 PRO A CA 1
ATOM 661 C C . PRO A 1 80 ? 7.014 4.737 -11.755 1.00 90.88 80 PRO A C 1
ATOM 663 O O . PRO A 1 80 ? 7.851 4.034 -11.199 1.00 90.88 80 PRO A O 1
ATOM 666 N N . GLY A 1 81 ? 6.161 4.262 -12.663 1.00 85.75 81 GLY A N 1
ATOM 667 C CA . GLY A 1 81 ? 6.255 2.896 -13.181 1.00 85.75 81 GLY A CA 1
ATOM 668 C C . GLY A 1 81 ? 7.462 2.720 -14.099 1.00 85.75 81 GLY A C 1
ATOM 669 O O . GLY A 1 81 ? 7.900 3.680 -14.755 1.00 85.75 81 GLY A O 1
ATOM 670 N N . SER A 1 82 ? 7.975 1.491 -14.168 1.00 79.75 82 SER A N 1
ATOM 671 C CA . SER A 1 82 ? 9.048 1.139 -15.092 1.00 79.75 82 SER A CA 1
ATOM 672 C C . SER A 1 82 ? 8.663 1.413 -16.554 1.00 79.75 82 SER A C 1
ATOM 674 O O . SER A 1 82 ? 7.512 1.215 -16.956 1.00 79.75 82 SER A O 1
ATOM 676 N N . PRO A 1 83 ? 9.612 1.885 -17.388 1.00 68.94 83 PRO A N 1
ATOM 677 C CA . PRO A 1 83 ? 9.357 2.226 -18.787 1.00 68.94 83 PRO A CA 1
ATOM 678 C C . PRO A 1 83 ? 8.824 1.053 -19.620 1.00 68.94 83 PRO A C 1
ATOM 680 O O . PRO A 1 83 ? 8.098 1.298 -20.580 1.00 68.94 83 PRO A O 1
ATOM 683 N N . GLU A 1 84 ? 9.120 -0.191 -19.237 1.00 66.00 84 GLU A N 1
ATOM 684 C CA . GLU A 1 84 ? 8.638 -1.400 -19.920 1.00 66.00 84 GLU A CA 1
ATOM 685 C C . GLU A 1 84 ? 7.107 -1.542 -19.881 1.00 66.00 84 GLU A C 1
ATOM 687 O O . GLU A 1 84 ? 6.514 -2.035 -20.836 1.00 66.00 84 GLU A O 1
ATOM 692 N N . ARG A 1 85 ? 6.440 -1.024 -18.839 1.00 59.97 85 ARG A N 1
ATOM 693 C CA . ARG A 1 85 ? 4.974 -1.076 -18.684 1.00 59.97 85 ARG A CA 1
ATOM 694 C C . ARG A 1 85 ? 4.223 -0.008 -19.494 1.00 59.97 85 ARG A C 1
ATOM 696 O O . ARG A 1 85 ? 3.008 -0.092 -19.612 1.00 59.97 85 ARG A O 1
ATOM 703 N N . ARG A 1 86 ? 4.907 1.012 -20.035 1.00 55.25 86 ARG A N 1
ATOM 704 C CA . ARG A 1 86 ? 4.262 2.144 -20.742 1.00 55.25 86 ARG A CA 1
ATOM 705 C C . ARG A 1 86 ? 3.902 1.865 -22.208 1.00 55.25 86 ARG A C 1
ATOM 707 O O . ARG A 1 86 ? 3.217 2.688 -22.804 1.00 55.25 86 ARG A O 1
ATOM 714 N N . ASN A 1 87 ? 4.362 0.748 -22.776 1.00 50.06 87 ASN A N 1
ATOM 715 C CA . ASN A 1 87 ? 4.242 0.432 -24.207 1.00 50.06 87 ASN A CA 1
ATOM 716 C C . ASN A 1 87 ? 3.361 -0.801 -24.505 1.00 50.06 87 ASN A C 1
ATOM 718 O O . ASN A 1 87 ? 3.562 -1.447 -25.532 1.00 50.06 87 ASN A O 1
ATOM 722 N N . SER A 1 88 ? 2.427 -1.163 -23.620 1.00 49.69 88 SER A N 1
ATOM 723 C CA . SER A 1 88 ? 1.437 -2.231 -23.862 1.00 49.69 88 SER A CA 1
ATOM 724 C C . SER A 1 88 ? 0.032 -1.674 -24.030 1.00 49.69 88 SER A C 1
ATOM 726 O O . SER A 1 88 ? -0.305 -0.722 -23.293 1.00 49.69 88 SER A O 1
#

Radius of gyration: 14.26 Å; chains: 1; bounding box: 31×25×56 Å

InterPro domains:
  IPR056206 Immune protein Tis1 [PF24154] (7-79)

Sequence (88 aa):
MAGILTMGINKGERFSREDIYIDYPFEEVMFRWDHVEKKAYRKFYGERESGPVPHDNNLYNEALRSGDEITREAYTTGKPGSPERRNS

Secondary structure (DSSP, 8-state):
----------TTTHHHHS-EEEEEGGGTEEEEEETTTTEEEEEETTS--EEEEPTT-HHHHHHHHHSEEE-HHHHHH--PPPGGGGG-

Organism: Ralstonia solanacearum (strain Po82) (NCBI:txid1031711)